Protein AF-A0A1B6C1A2-F1 (afdb_monomer_lite)

Sequence (100 aa):
MKTIKKILTTVLINFSVIQNIASEINPQPDDVLFGAYDNLNHNITHLCTRNCIQGEPPKICYYKFVLENYHVLGRACGNCPNVRSDCDANQCVTADGVPK

Organism: NCBI:txid38151

pLDDT: mean 72.82, std 16.6, range [38.94, 94.81]

Secondary structure (DSSP, 8-state):
--HHHHHHHHHHHHHSS---------PPP---TT-GGG-TT---TT-------TTPPPPP-----------TT-GGGTTTTTSGGGGGSTT---------

Foldseek 3Di:
DPPVVVVVVVVVVVVVVPPDPPPVQDADDPPVPVVCLQDQPDDDPQRLHHDDDPPDDHDDHHHDDDDDDDDACPPQQPPPPVDPVSCVGPPHHHPPPDDD

Structure (mmCIF, N/CA/C/O backbone):
data_AF-A0A1B6C1A2-F1
#
_entry.id   AF-A0A1B6C1A2-F1
#
loop_
_atom_site.group_PDB
_atom_site.id
_atom_site.type_symbol
_atom_site.label_atom_id
_atom_site.label_alt_id
_atom_site.label_comp_id
_atom_site.label_asym_id
_atom_site.label_entity_id
_atom_site.label_seq_id
_atom_site.pdbx_PDB_ins_code
_atom_site.Cartn_x
_atom_site.Cartn_y
_atom_site.Cartn_z
_atom_site.occupancy
_atom_site.B_iso_or_equiv
_atom_site.auth_seq_id
_atom_site.auth_comp_id
_atom_site.auth_asym_id
_atom_site.auth_atom_id
_atom_site.pdbx_PDB_model_num
ATOM 1 N N . MET A 1 1 ? -7.145 42.831 51.040 1.00 45.84 1 MET A N 1
ATOM 2 C CA . MET A 1 1 ? -6.080 42.138 50.269 1.00 45.84 1 MET A CA 1
ATOM 3 C C . MET A 1 1 ? -6.357 40.651 49.954 1.00 45.84 1 MET A C 1
ATOM 5 O O . MET A 1 1 ? -5.449 39.959 49.515 1.00 45.84 1 MET A O 1
ATOM 9 N N . LYS A 1 2 ? -7.588 40.128 50.130 1.00 42.19 2 LYS A N 1
ATOM 10 C CA . LYS A 1 2 ? -7.929 38.711 49.848 1.00 42.19 2 LYS A CA 1
ATOM 11 C C . LYS A 1 2 ? -8.625 38.483 48.493 1.00 42.19 2 LYS A C 1
ATOM 13 O O . LYS A 1 2 ? -8.693 37.351 48.032 1.00 42.19 2 LYS A O 1
ATOM 18 N N . THR A 1 3 ? -9.095 39.544 47.837 1.00 42.34 3 THR A N 1
ATOM 19 C CA . THR A 1 3 ? -9.878 39.460 46.590 1.00 42.34 3 THR A CA 1
ATOM 20 C C . THR A 1 3 ? -8.999 39.361 45.334 1.00 42.34 3 THR A C 1
ATOM 22 O O . THR A 1 3 ? -9.329 38.622 44.416 1.00 42.34 3 THR A O 1
ATOM 25 N N . ILE A 1 4 ? -7.823 40.004 45.328 1.00 46.44 4 ILE A N 1
ATOM 26 C CA . ILE A 1 4 ? -6.874 39.994 44.193 1.00 46.44 4 ILE A CA 1
ATOM 27 C C . ILE A 1 4 ? -6.230 38.607 44.007 1.00 46.44 4 ILE A C 1
ATOM 29 O O . ILE A 1 4 ? -6.038 38.154 42.883 1.00 46.44 4 ILE A O 1
ATOM 33 N N . LYS A 1 5 ? -5.972 37.882 45.108 1.00 38.94 5 LYS A N 1
ATOM 34 C CA . LYS A 1 5 ? -5.363 36.542 45.071 1.00 38.94 5 LYS A CA 1
ATOM 35 C C . LYS A 1 5 ? -6.288 35.494 44.436 1.00 38.94 5 LYS A C 1
ATOM 37 O O . LYS A 1 5 ? -5.787 34.622 43.743 1.00 38.94 5 LYS A O 1
ATOM 42 N N . LYS A 1 6 ? -7.614 35.627 44.616 1.00 42.22 6 LYS A N 1
ATOM 43 C CA . LYS A 1 6 ? -8.622 34.770 43.964 1.00 42.22 6 LYS A CA 1
ATOM 44 C C . LYS A 1 6 ? -8.669 35.001 42.453 1.00 42.22 6 LYS A C 1
ATOM 46 O O . LYS A 1 6 ? -8.666 34.029 41.713 1.00 42.22 6 LYS A O 1
ATOM 51 N N . ILE A 1 7 ? -8.646 36.261 42.008 1.00 43.56 7 ILE A N 1
ATOM 52 C CA . ILE A 1 7 ? -8.678 36.613 40.577 1.00 43.56 7 ILE A CA 1
ATOM 53 C C . ILE A 1 7 ? -7.410 36.110 39.868 1.00 43.56 7 ILE A C 1
ATOM 55 O O . ILE A 1 7 ? -7.505 35.536 38.789 1.00 43.56 7 ILE A O 1
ATOM 59 N N . LEU A 1 8 ? -6.239 36.226 40.508 1.00 42.31 8 LEU A N 1
ATOM 60 C CA . LEU A 1 8 ? -4.977 35.732 39.946 1.00 42.31 8 LEU A CA 1
ATOM 61 C C . LEU A 1 8 ? -4.924 34.195 39.858 1.00 42.31 8 LEU A C 1
ATOM 63 O O . LEU A 1 8 ? -4.393 33.658 38.890 1.00 42.31 8 LEU A O 1
ATOM 67 N N . THR A 1 9 ? -5.520 33.475 40.819 1.00 52.75 9 THR A N 1
ATOM 68 C CA . THR A 1 9 ? -5.626 32.008 40.734 1.00 52.75 9 THR A CA 1
ATOM 69 C C . THR A 1 9 ? -6.609 31.538 39.667 1.00 52.75 9 THR A C 1
ATOM 71 O O . THR A 1 9 ? -6.346 30.516 39.050 1.00 52.75 9 THR A O 1
ATOM 74 N N . THR A 1 10 ? -7.695 32.264 39.382 1.00 51.94 10 THR A N 1
ATOM 75 C CA . THR A 1 10 ? -8.653 31.840 38.343 1.00 51.94 10 THR A CA 1
ATOM 76 C C . THR A 1 10 ? -8.090 32.000 36.924 1.00 51.94 10 THR A C 1
ATOM 78 O O . THR A 1 10 ? -8.446 31.234 36.035 1.00 51.94 10 THR A O 1
ATOM 81 N N . VAL A 1 11 ? -7.179 32.956 36.700 1.00 50.16 11 VAL A N 1
ATOM 82 C CA . VAL A 1 11 ? -6.586 33.213 35.371 1.00 50.16 11 VAL A CA 1
ATOM 83 C C . VAL A 1 11 ? -5.524 32.167 34.987 1.00 50.16 11 VAL A C 1
ATOM 85 O O . VAL A 1 11 ? -5.429 31.801 33.819 1.00 50.16 11 VAL A O 1
ATOM 88 N N . LEU A 1 12 ? -4.777 31.613 35.950 1.00 52.44 12 LEU A N 1
ATOM 89 C CA . LEU A 1 12 ? -3.744 30.593 35.685 1.00 52.44 12 LEU A CA 1
ATOM 90 C C . LEU A 1 12 ? -4.314 29.203 35.347 1.00 52.44 12 LEU A C 1
ATOM 92 O O . LEU A 1 12 ? -3.660 28.423 34.653 1.00 52.44 12 LEU A O 1
ATOM 96 N N . ILE A 1 13 ? -5.535 28.897 35.797 1.00 51.94 13 ILE A N 1
ATOM 97 C CA . ILE A 1 13 ? -6.167 27.585 35.574 1.00 51.94 13 ILE A CA 1
ATOM 98 C C . ILE A 1 13 ? -6.710 27.467 34.137 1.00 51.94 13 ILE A C 1
ATOM 100 O O . ILE A 1 13 ? -6.802 26.366 33.610 1.00 51.94 13 ILE A O 1
ATOM 104 N N . ASN A 1 14 ? -6.990 28.582 33.450 1.00 52.22 14 ASN A N 1
ATOM 105 C CA . ASN A 1 14 ? -7.467 28.545 32.060 1.00 52.22 14 ASN A CA 1
ATOM 106 C C . ASN A 1 14 ? -6.341 28.490 31.013 1.00 52.22 14 ASN A C 1
ATOM 108 O O . ASN A 1 14 ? -6.596 28.095 29.880 1.00 52.22 14 ASN A O 1
ATOM 112 N N . PHE A 1 15 ? -5.098 28.841 31.364 1.00 49.94 15 PHE A N 1
ATOM 113 C CA . PHE A 1 15 ? -3.968 28.772 30.422 1.00 49.94 15 PHE A CA 1
ATOM 114 C C . PHE A 1 15 ? -3.329 27.377 30.343 1.00 49.94 15 PHE A C 1
ATOM 116 O O . PHE A 1 15 ? -2.673 27.052 29.359 1.00 49.94 15 PHE A O 1
ATOM 123 N N . SER A 1 16 ? -3.536 26.534 31.358 1.00 44.12 16 SER A N 1
ATOM 124 C CA . SER A 1 16 ? -2.989 25.171 31.413 1.00 44.12 16 SER A CA 1
ATOM 125 C C . SER A 1 16 ? -3.883 24.117 30.741 1.00 44.12 16 SER A C 1
ATOM 127 O O . SER A 1 16 ? -3.456 22.976 30.604 1.00 44.12 16 SER A O 1
ATOM 129 N N . VAL A 1 17 ? -5.085 24.483 30.272 1.00 50.75 17 VAL A N 1
ATOM 130 C CA . VAL A 1 17 ? -6.012 23.556 29.584 1.00 50.75 17 VAL A CA 1
ATOM 131 C C . VAL A 1 17 ? -5.804 23.523 28.065 1.00 50.75 17 VAL A C 1
ATOM 133 O O . VAL A 1 17 ? -6.271 22.604 27.404 1.00 50.75 17 VAL A O 1
ATOM 136 N N . ILE A 1 18 ? -5.020 24.438 27.489 1.00 52.53 18 ILE A N 1
ATOM 137 C CA . ILE A 1 18 ? -4.583 24.320 26.088 1.00 52.53 18 ILE A CA 1
ATOM 138 C C . ILE A 1 18 ? -3.225 23.606 26.056 1.00 52.53 18 ILE A C 1
ATOM 140 O O . ILE A 1 18 ? -2.242 24.089 25.502 1.00 52.53 18 ILE A O 1
ATOM 144 N N . GLN A 1 19 ? -3.146 22.444 26.707 1.00 53.81 19 GLN A N 1
ATOM 145 C CA . GLN A 1 19 ? -2.109 21.483 26.366 1.00 53.81 19 GLN A CA 1
ATOM 146 C C . GLN A 1 19 ? -2.528 20.852 25.046 1.00 53.81 19 GLN A C 1
ATOM 148 O O . GLN A 1 19 ? -3.545 20.170 24.966 1.00 53.81 19 GLN A O 1
ATOM 153 N N . ASN A 1 20 ? -1.754 21.170 24.011 1.00 53.16 20 ASN A N 1
ATOM 154 C CA . ASN A 1 20 ? -1.811 20.598 22.677 1.00 53.16 20 ASN A CA 1
ATOM 155 C C . ASN A 1 20 ? -2.183 19.108 22.719 1.00 53.16 20 ASN A C 1
ATOM 157 O O . ASN A 1 20 ? -1.325 18.252 22.913 1.00 53.16 20 ASN A O 1
ATOM 161 N N . ILE A 1 21 ? -3.452 18.792 22.468 1.00 52.47 21 ILE A N 1
ATOM 162 C CA . ILE A 1 21 ? -3.898 17.450 22.086 1.00 52.47 21 ILE A CA 1
ATOM 163 C C . ILE A 1 21 ? -3.549 17.208 20.613 1.00 52.47 21 ILE A C 1
ATOM 165 O O . ILE A 1 21 ? -4.390 16.843 19.802 1.00 52.47 21 ILE A O 1
ATOM 169 N N . ALA A 1 22 ? -2.287 17.420 20.247 1.00 55.19 22 ALA A N 1
ATOM 170 C CA . ALA A 1 22 ? -1.716 16.693 19.129 1.00 55.19 22 ALA A CA 1
ATOM 171 C C . ALA A 1 22 ? -1.273 15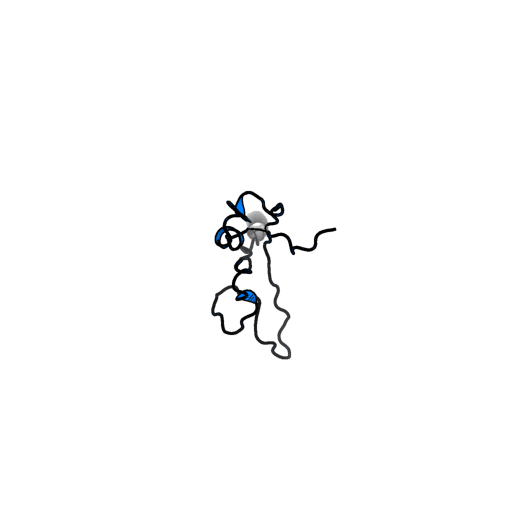.353 19.715 1.00 55.19 22 ALA A C 1
ATOM 173 O O . ALA A 1 22 ? -0.097 15.143 19.997 1.00 55.19 22 ALA A O 1
ATOM 174 N N . SER A 1 23 ? -2.242 14.470 19.987 1.00 58.44 23 SER A N 1
ATOM 175 C CA . SER A 1 23 ? -1.922 13.055 20.134 1.00 58.44 23 SER A CA 1
ATOM 176 C C . SER A 1 23 ? -1.181 12.679 18.862 1.00 58.44 23 SER A C 1
ATOM 178 O O . SER A 1 23 ? -1.741 12.831 17.776 1.00 58.44 23 SER A O 1
ATOM 180 N N . GLU A 1 24 ? 0.081 12.296 18.991 1.00 61.03 24 GLU A N 1
ATOM 181 C CA . GLU A 1 24 ? 0.911 11.848 17.885 1.00 61.03 24 GLU A CA 1
ATOM 182 C C . GLU A 1 24 ? 0.158 10.703 17.194 1.00 61.03 24 GLU A C 1
ATOM 184 O O . GLU A 1 24 ? 0.029 9.600 17.728 1.00 61.03 24 GLU A O 1
ATOM 189 N N . ILE A 1 25 ? -0.497 11.011 16.070 1.00 65.25 25 ILE A N 1
ATOM 190 C CA . ILE A 1 25 ? -1.305 10.044 15.336 1.00 65.25 25 ILE A CA 1
ATOM 191 C C . ILE A 1 25 ? -0.298 9.075 14.739 1.00 65.25 25 ILE A C 1
ATOM 193 O O . ILE A 1 25 ? 0.324 9.413 13.736 1.00 65.25 25 ILE A O 1
ATOM 197 N N . ASN A 1 26 ? -0.097 7.909 15.356 1.00 72.06 26 ASN A N 1
ATOM 198 C CA . ASN A 1 26 ? 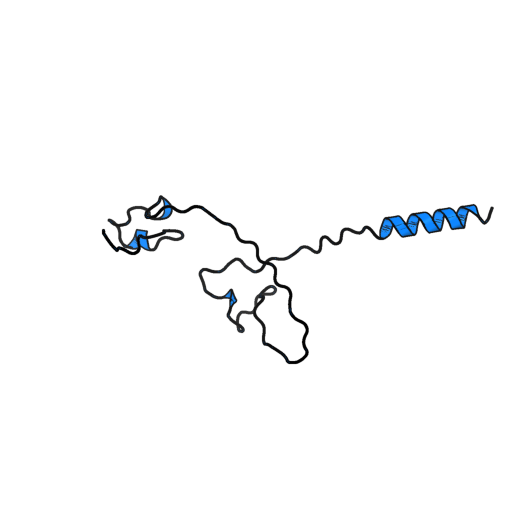0.801 6.921 14.780 1.00 72.06 26 ASN A CA 1
ATOM 199 C C . ASN A 1 26 ? 0.072 6.203 13.635 1.00 72.06 26 ASN A C 1
ATOM 201 O O . ASN A 1 26 ? -0.889 5.469 13.906 1.00 72.06 26 ASN A O 1
ATOM 205 N N . PRO A 1 27 ? 0.443 6.452 12.365 1.00 77.50 27 PRO A N 1
ATOM 206 C CA . PRO A 1 27 ? -0.239 5.833 11.245 1.00 77.50 27 PRO A CA 1
ATOM 207 C C . PRO A 1 27 ? -0.017 4.320 11.249 1.00 77.50 27 PRO A C 1
ATOM 209 O O . PRO A 1 27 ? 0.906 3.793 11.872 1.00 77.50 27 PRO A O 1
ATOM 212 N N . GLN A 1 28 ? -0.887 3.618 10.530 1.00 78.38 28 GLN A N 1
ATOM 213 C CA . GLN A 1 28 ? -0.660 2.216 10.201 1.00 78.38 28 GLN A CA 1
ATOM 214 C C . GLN A 1 28 ? 0.705 2.036 9.512 1.00 78.38 28 GLN A C 1
ATOM 216 O O . GLN A 1 28 ? 1.093 2.918 8.739 1.00 78.38 28 GLN A O 1
ATOM 221 N N . PRO A 1 29 ? 1.423 0.925 9.769 1.00 75.00 29 PRO A N 1
ATOM 222 C CA . PRO A 1 29 ? 2.631 0.593 9.015 1.00 75.00 29 PRO A CA 1
ATOM 223 C C . PRO A 1 29 ? 2.314 0.538 7.511 1.00 75.00 29 PRO A C 1
ATOM 225 O O . PRO A 1 29 ? 1.245 0.065 7.124 1.00 75.00 29 PRO A O 1
ATOM 228 N N . ASP A 1 30 ? 3.224 1.037 6.672 1.00 64.69 30 ASP A N 1
ATOM 229 C CA . ASP A 1 30 ? 3.007 1.253 5.231 1.00 64.69 30 ASP A CA 1
ATOM 230 C C . ASP A 1 30 ? 3.250 0.009 4.364 1.00 64.69 30 ASP A C 1
ATOM 232 O O . ASP A 1 30 ? 3.495 0.102 3.162 1.00 64.69 30 ASP A O 1
ATOM 236 N N . ASP A 1 31 ? 3.154 -1.175 4.958 1.00 65.38 31 ASP A N 1
ATOM 237 C CA . ASP A 1 31 ? 3.517 -2.405 4.279 1.00 65.38 31 ASP A CA 1
ATOM 238 C C . ASP A 1 31 ? 2.328 -3.038 3.546 1.00 65.38 31 ASP A C 1
ATOM 240 O O . ASP A 1 31 ? 1.721 -4.023 3.980 1.00 65.38 31 ASP A O 1
ATOM 244 N N . VAL A 1 32 ? 1.975 -2.433 2.410 1.00 61.09 32 VAL A N 1
ATOM 245 C CA . VAL A 1 32 ? 0.962 -2.976 1.492 1.00 61.09 32 VAL A CA 1
ATOM 246 C C . VAL A 1 32 ? 1.533 -4.135 0.664 1.00 61.09 32 VAL A C 1
ATOM 248 O O . VAL A 1 32 ? 0.788 -5.015 0.236 1.00 61.09 32 VAL A O 1
ATOM 251 N N . LEU A 1 33 ? 2.855 -4.165 0.455 1.00 55.34 33 LEU A N 1
ATOM 252 C CA . LEU A 1 33 ? 3.521 -5.101 -0.456 1.00 55.34 33 LEU A CA 1
ATOM 253 C C . LEU A 1 33 ? 3.518 -6.542 0.060 1.00 55.34 33 LEU A C 1
ATOM 255 O O . LEU A 1 33 ? 3.464 -7.469 -0.746 1.00 55.34 33 LEU A O 1
ATOM 259 N N . PHE A 1 34 ? 3.519 -6.747 1.379 1.00 61.34 34 PHE A N 1
ATOM 260 C CA . PHE A 1 34 ? 3.485 -8.090 1.964 1.00 61.34 34 PHE A CA 1
ATOM 261 C C . PHE A 1 34 ? 2.077 -8.561 2.372 1.00 61.34 34 PHE A C 1
ATOM 263 O O . PHE A 1 34 ? 1.931 -9.673 2.883 1.00 61.34 34 PHE A O 1
ATOM 270 N N . GLY A 1 35 ? 1.028 -7.747 2.169 1.00 61.78 35 GLY A N 1
ATOM 271 C CA . GLY A 1 35 ? -0.347 -8.094 2.568 1.00 61.78 35 GLY A CA 1
ATOM 272 C C . GLY A 1 35 ? -0.521 -8.296 4.082 1.00 61.78 35 GLY A C 1
ATOM 273 O O . GLY A 1 35 ? -1.517 -8.856 4.537 1.00 61.78 35 GLY A O 1
ATOM 274 N N . ALA A 1 36 ? 0.463 -7.871 4.880 1.00 65.12 36 ALA A N 1
ATOM 275 C CA . ALA A 1 36 ? 0.520 -8.126 6.316 1.00 65.12 36 ALA A CA 1
ATOM 276 C C . ALA A 1 36 ? -0.499 -7.293 7.113 1.00 65.12 36 ALA A C 1
ATOM 278 O O . ALA A 1 36 ? -0.787 -7.617 8.265 1.00 65.12 36 ALA A O 1
ATOM 279 N N . TYR A 1 37 ? -1.076 -6.256 6.500 1.00 67.12 37 TYR A N 1
ATOM 280 C CA . TYR A 1 37 ? -2.033 -5.351 7.134 1.00 67.12 37 TYR A CA 1
ATOM 281 C C . TYR A 1 37 ? -3.352 -6.037 7.545 1.00 67.12 37 TYR A C 1
ATOM 283 O O . TYR A 1 37 ? -3.934 -5.643 8.554 1.00 67.12 37 TYR A O 1
ATOM 291 N N . ASP A 1 38 ? -3.780 -7.099 6.850 1.00 71.19 38 ASP A N 1
ATOM 292 C CA . ASP A 1 38 ? -5.010 -7.864 7.149 1.00 71.19 38 ASP A CA 1
ATOM 293 C C . ASP A 1 38 ? -4.764 -9.112 8.019 1.00 71.19 38 ASP A C 1
ATOM 295 O O . ASP A 1 38 ? -5.687 -9.860 8.355 1.00 71.19 38 ASP A O 1
ATOM 299 N N . ASN A 1 39 ? -3.513 -9.376 8.401 1.00 76.81 39 ASN A N 1
ATOM 300 C CA . ASN A 1 39 ? -3.162 -10.596 9.114 1.00 76.81 39 ASN A CA 1
ATOM 301 C C . ASN A 1 39 ? -3.337 -10.434 10.633 1.00 76.81 39 ASN A C 1
ATOM 303 O O . ASN A 1 39 ? -2.536 -9.789 11.305 1.00 76.81 39 ASN A O 1
ATOM 307 N N . LEU A 1 40 ? -4.344 -11.111 11.194 1.00 77.19 40 LEU A N 1
ATOM 308 C CA . LEU A 1 40 ? -4.622 -11.135 12.638 1.00 77.19 40 LEU A CA 1
ATOM 309 C C . LEU A 1 40 ? -3.481 -11.711 13.495 1.00 77.19 40 LEU A C 1
ATOM 311 O O . LEU A 1 40 ? -3.416 -11.430 14.689 1.00 77.19 40 LEU A O 1
ATOM 315 N N . ASN A 1 41 ? -2.588 -12.508 12.907 1.00 77.88 41 ASN A N 1
ATOM 316 C CA . ASN A 1 41 ? -1.451 -13.118 13.600 1.00 77.88 41 ASN A CA 1
ATOM 317 C C . ASN A 1 41 ? -0.197 -12.228 13.579 1.00 77.88 41 ASN A C 1
ATOM 319 O O . ASN A 1 41 ? 0.846 -12.619 14.104 1.00 77.88 41 ASN A O 1
ATOM 323 N N . HIS A 1 42 ? -0.268 -11.049 12.957 1.00 75.19 42 HIS A N 1
ATOM 324 C CA . HIS A 1 42 ? 0.868 -10.152 12.817 1.00 75.19 42 HIS A CA 1
ATOM 325 C C . HIS A 1 42 ? 0.969 -9.208 14.026 1.00 75.19 42 HIS A C 1
ATOM 327 O O . HIS A 1 42 ? 0.207 -8.254 14.170 1.00 75.19 42 HIS A O 1
ATOM 333 N N . ASN A 1 43 ? 1.914 -9.492 14.926 1.00 68.56 43 ASN A N 1
ATOM 334 C CA . ASN A 1 43 ? 2.058 -8.789 16.203 1.00 68.56 43 ASN A CA 1
ATOM 335 C C . ASN A 1 43 ? 2.862 -7.480 16.062 1.00 68.56 43 ASN A C 1
ATOM 337 O O . ASN A 1 43 ? 4.007 -7.394 16.504 1.00 68.56 43 ASN A O 1
ATOM 341 N N . ILE A 1 44 ? 2.264 -6.467 15.425 1.00 72.38 44 ILE A N 1
ATOM 342 C CA . ILE A 1 44 ? 2.797 -5.097 15.365 1.00 72.38 44 ILE A CA 1
ATOM 343 C C . ILE A 1 44 ? 1.890 -4.156 16.163 1.00 72.38 44 ILE A C 1
ATOM 345 O O . ILE A 1 44 ? 0.673 -4.147 15.990 1.00 72.38 44 ILE A O 1
ATOM 349 N N . THR A 1 45 ? 2.506 -3.292 16.975 1.00 66.38 45 THR A N 1
ATOM 350 C CA . THR A 1 45 ? 1.892 -2.355 17.940 1.00 66.38 45 THR A CA 1
ATOM 351 C C . THR A 1 45 ? 0.876 -1.360 17.344 1.00 66.38 45 THR A C 1
ATOM 353 O O . THR A 1 45 ? 0.204 -0.643 18.081 1.00 66.38 45 THR A O 1
ATOM 356 N N . HIS A 1 46 ? 0.701 -1.325 16.020 1.00 71.69 46 HIS A N 1
ATOM 357 C CA . HIS A 1 46 ? -0.132 -0.341 15.325 1.00 71.69 46 HIS A CA 1
ATOM 358 C C . HIS A 1 46 ? -1.078 -0.925 14.284 1.00 71.69 46 HIS A C 1
ATOM 360 O O . HIS A 1 46 ? -1.698 -0.136 13.591 1.00 71.69 46 HIS A O 1
ATOM 366 N N . LEU A 1 47 ? -1.250 -2.246 14.188 1.00 78.25 47 LEU A N 1
ATOM 367 C CA . LEU A 1 47 ? -2.148 -2.843 13.195 1.00 78.25 47 LEU A CA 1
ATOM 368 C C . LEU A 1 47 ? -3.620 -2.481 13.461 1.00 78.25 47 LEU A C 1
ATOM 370 O O . LEU A 1 47 ? -4.086 -2.512 14.603 1.00 78.25 47 LEU A O 1
ATOM 374 N N . CYS A 1 48 ? -4.372 -2.139 12.417 1.00 81.44 48 CYS A N 1
ATOM 375 C CA . CYS A 1 48 ? -5.792 -1.804 12.493 1.00 81.44 48 CYS A CA 1
ATOM 376 C C . CYS A 1 48 ? -6.602 -3.078 12.712 1.00 81.44 48 CYS A C 1
ATOM 378 O O . CYS A 1 48 ? -7.476 -3.113 13.585 1.00 81.44 48 CYS A O 1
ATOM 380 N N . THR A 1 49 ? -6.233 -4.117 11.965 1.00 82.81 49 THR A N 1
ATOM 381 C CA . THR A 1 49 ? -6.841 -5.440 11.968 1.00 82.81 49 THR A CA 1
ATOM 382 C C . THR A 1 49 ? -6.825 -6.045 13.362 1.00 82.81 49 THR A C 1
ATOM 384 O O . THR A 1 49 ? -5.803 -6.095 14.044 1.00 82.81 49 THR A O 1
ATOM 387 N N . ARG A 1 50 ? -8.011 -6.449 13.812 1.00 84.00 50 ARG A N 1
ATOM 388 C CA . ARG A 1 50 ? -8.265 -7.031 15.128 1.00 84.00 50 ARG A CA 1
ATOM 389 C C . ARG A 1 50 ? -9.474 -7.949 15.048 1.00 84.00 50 ARG A C 1
ATOM 391 O O . ARG A 1 50 ? -10.284 -7.825 14.132 1.00 84.00 50 ARG A O 1
ATOM 398 N N . ASN A 1 51 ? -9.624 -8.822 16.038 1.00 85.50 51 ASN A N 1
ATOM 399 C CA . ASN A 1 51 ? -10.807 -9.663 16.123 1.00 85.50 51 ASN A CA 1
ATOM 400 C C . ASN A 1 51 ? -12.058 -8.822 16.442 1.00 85.50 51 ASN A C 1
ATOM 402 O O . ASN A 1 51 ? -11.994 -7.879 17.235 1.00 85.50 51 ASN A O 1
ATOM 406 N N . CYS A 1 52 ? -13.192 -9.169 15.839 1.00 86.94 52 CYS A N 1
ATOM 407 C CA . CYS A 1 52 ? -14.466 -8.502 16.097 1.00 86.94 52 CYS A CA 1
ATOM 408 C C . CYS A 1 52 ? -15.118 -9.104 17.344 1.00 86.94 52 CYS A C 1
ATOM 410 O O . CYS A 1 52 ? -15.467 -10.283 17.349 1.00 86.94 52 CYS A O 1
ATOM 412 N N . ILE A 1 53 ? -15.311 -8.298 18.388 1.00 91.62 53 ILE A N 1
ATOM 413 C CA . ILE A 1 53 ? -15.942 -8.735 19.638 1.00 91.62 53 ILE A CA 1
ATOM 414 C C . ILE A 1 53 ? -17.272 -8.000 19.802 1.00 91.62 53 ILE A C 1
ATOM 416 O O . ILE A 1 53 ? -17.361 -6.781 19.644 1.00 91.62 53 ILE A O 1
ATOM 420 N N . GLN A 1 54 ? -18.329 -8.756 20.095 1.00 94.81 54 GLN A N 1
ATOM 421 C CA . GLN A 1 54 ? -19.671 -8.205 20.246 1.00 94.81 54 GLN A CA 1
ATOM 422 C C . GLN A 1 54 ? -19.719 -7.203 21.409 1.00 94.81 54 GLN A C 1
ATOM 424 O O . GLN A 1 54 ? -19.317 -7.517 22.525 1.00 94.81 54 GLN A O 1
ATOM 429 N N . GLY A 1 55 ? -20.247 -6.006 21.146 1.00 93.44 55 GLY A N 1
ATOM 430 C CA . GLY A 1 55 ? -20.385 -4.943 22.146 1.00 93.44 55 GLY A CA 1
ATOM 431 C C . GLY A 1 55 ? -19.146 -4.062 22.321 1.00 93.44 55 GLY A C 1
ATOM 432 O O . GLY A 1 55 ? -19.228 -3.055 23.020 1.00 93.44 55 GLY A O 1
ATOM 433 N N . GLU A 1 56 ? -18.024 -4.380 21.669 1.00 93.00 56 GLU A N 1
ATOM 434 C CA . GLU A 1 56 ? -16.874 -3.481 21.667 1.00 93.00 56 GLU A CA 1
ATOM 435 C C . GLU A 1 56 ? -17.099 -2.258 20.767 1.00 93.00 56 GLU A C 1
ATOM 437 O O . GLU A 1 56 ? -17.718 -2.366 19.702 1.00 93.00 56 GLU A O 1
ATOM 442 N N . PRO A 1 57 ? -16.562 -1.086 21.151 1.00 90.12 57 PRO A N 1
ATOM 443 C CA . PRO A 1 57 ? -16.632 0.098 20.313 1.00 90.12 57 PRO A CA 1
ATOM 444 C C . PRO A 1 57 ? -15.844 -0.096 19.004 1.00 90.12 57 PRO A C 1
ATOM 446 O O . PRO A 1 57 ? -14.848 -0.833 18.971 1.00 90.12 57 PRO A O 1
ATOM 449 N N . PRO A 1 58 ? -16.235 0.597 17.918 1.00 86.88 58 PRO A N 1
ATOM 450 C CA . PRO A 1 58 ? -15.429 0.677 16.707 1.00 86.88 58 PRO A CA 1
ATOM 451 C C . PRO A 1 58 ? -14.030 1.230 17.005 1.00 86.88 58 PRO A C 1
ATOM 453 O O . PRO A 1 58 ? -13.861 2.116 17.842 1.00 86.88 58 PRO A O 1
ATOM 456 N N . LYS A 1 59 ? -13.021 0.725 16.291 1.00 83.44 59 LYS A N 1
ATOM 457 C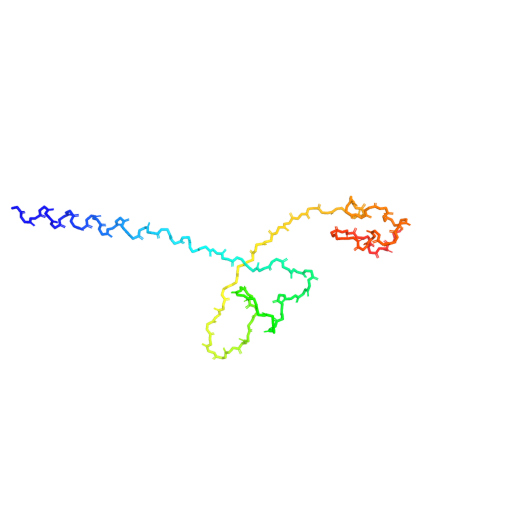 CA . LYS A 1 59 ? -11.648 1.232 16.381 1.00 83.44 59 LYS A CA 1
ATOM 458 C C . LYS A 1 59 ? -11.440 2.253 15.273 1.00 83.44 59 LYS A C 1
ATOM 460 O O . LYS A 1 59 ? -11.805 1.996 14.130 1.00 83.44 59 LYS A O 1
ATOM 465 N N . ILE A 1 60 ? -10.843 3.389 15.613 1.00 84.44 60 ILE A N 1
ATOM 466 C CA . ILE A 1 60 ? -10.440 4.402 14.637 1.00 84.44 60 ILE A CA 1
ATOM 467 C C . ILE A 1 60 ? -9.025 4.064 14.169 1.00 84.44 60 ILE A C 1
ATOM 469 O O . ILE A 1 60 ? -8.132 3.868 14.993 1.00 84.44 60 ILE A O 1
ATOM 473 N N . CYS A 1 61 ? -8.832 3.986 12.854 1.00 84.06 61 CYS A N 1
ATOM 474 C CA . CYS A 1 61 ? -7.547 3.679 12.234 1.00 84.06 61 CYS A CA 1
ATOM 475 C C . CYS A 1 61 ? -7.105 4.834 11.340 1.00 84.06 61 CYS A C 1
ATOM 477 O O . CYS A 1 61 ? -7.911 5.397 10.599 1.00 84.06 61 CYS A O 1
ATOM 479 N N . TYR A 1 62 ? -5.820 5.169 11.410 1.00 82.81 62 TYR A N 1
ATOM 480 C CA . TYR A 1 62 ? -5.242 6.299 10.695 1.00 82.81 62 TYR A CA 1
ATOM 481 C C . TYR A 1 62 ? -4.270 5.813 9.636 1.00 82.81 62 TYR A C 1
ATOM 483 O O . TYR A 1 62 ? -3.273 5.168 9.951 1.00 82.81 62 TYR A O 1
ATOM 491 N N . TYR A 1 63 ? -4.548 6.162 8.388 1.00 80.31 63 TYR A N 1
ATOM 492 C CA . TYR A 1 63 ? -3.724 5.795 7.248 1.00 80.31 63 TYR A CA 1
ATOM 493 C C . TYR A 1 63 ? -3.058 7.040 6.683 1.00 80.31 63 TYR A C 1
ATOM 495 O O . TYR A 1 63 ? -3.690 8.091 6.559 1.00 80.31 63 TYR A O 1
ATOM 503 N N . LYS A 1 64 ? -1.782 6.913 6.325 1.00 81.06 64 LYS A N 1
ATOM 504 C CA . LYS A 1 64 ? -1.042 7.940 5.601 1.00 81.06 64 LYS A CA 1
ATOM 505 C C . LYS A 1 64 ? -0.611 7.350 4.269 1.00 81.06 64 LYS A C 1
ATOM 507 O O . LYS A 1 64 ? 0.302 6.538 4.223 1.00 81.06 64 LYS A O 1
ATOM 512 N N . PHE A 1 65 ? -1.281 7.765 3.204 1.00 78.94 65 PHE A N 1
ATOM 513 C CA . PHE A 1 65 ? -0.939 7.337 1.855 1.00 78.94 65 PHE A CA 1
ATOM 514 C C . PHE A 1 65 ? 0.007 8.344 1.211 1.00 78.94 65 PHE A C 1
ATOM 516 O O . PHE A 1 65 ? -0.209 9.555 1.299 1.00 78.94 65 PHE A O 1
ATOM 523 N N . VAL A 1 66 ? 1.039 7.833 0.548 1.00 79.31 66 VAL A N 1
ATOM 524 C CA . VAL A 1 66 ? 1.882 8.608 -0.360 1.00 79.31 66 VAL A CA 1
ATOM 525 C C . VAL A 1 66 ? 1.489 8.200 -1.773 1.00 79.31 66 VAL A C 1
ATOM 527 O O . VAL A 1 66 ? 1.596 7.031 -2.132 1.00 79.31 66 VAL A O 1
ATOM 530 N N . LEU A 1 67 ? 0.966 9.151 -2.548 1.00 83.06 67 LEU A N 1
ATOM 531 C CA . LEU A 1 67 ? 0.639 8.930 -3.953 1.00 83.06 67 LEU A CA 1
ATOM 532 C C . LEU A 1 67 ? 1.809 9.410 -4.801 1.00 83.06 67 LEU A C 1
ATOM 534 O O . LEU A 1 67 ? 2.182 10.582 -4.758 1.00 83.06 67 LEU A O 1
ATOM 538 N N . GLU A 1 68 ? 2.346 8.503 -5.600 1.00 80.69 68 GLU A N 1
ATOM 539 C CA . GLU A 1 68 ? 3.423 8.774 -6.540 1.00 80.69 68 GLU A CA 1
ATOM 540 C C . GLU A 1 68 ? 2.934 8.472 -7.956 1.00 80.69 68 GLU A C 1
ATOM 542 O O . GLU A 1 68 ? 2.273 7.461 -8.203 1.00 80.69 68 GLU A O 1
ATOM 547 N N . ASN A 1 69 ? 3.251 9.358 -8.899 1.00 83.56 69 ASN A N 1
ATOM 548 C CA . ASN A 1 69 ? 2.935 9.126 -10.302 1.00 83.56 69 ASN A CA 1
ATOM 549 C C . ASN A 1 69 ? 3.979 8.187 -10.906 1.00 83.56 69 ASN A C 1
ATOM 551 O O . ASN A 1 69 ? 5.139 8.566 -11.063 1.00 83.56 69 ASN A O 1
ATOM 555 N N . TYR A 1 70 ? 3.542 6.993 -11.298 1.00 84.06 70 TYR A N 1
ATOM 556 C CA . TYR A 1 70 ? 4.353 6.047 -12.056 1.00 84.06 70 TYR A CA 1
ATOM 557 C C . TYR A 1 70 ? 3.901 5.993 -13.511 1.00 84.06 70 TYR A C 1
ATOM 559 O O . TYR A 1 70 ? 2.711 6.001 -13.822 1.00 84.06 70 TYR A O 1
ATOM 567 N N . HIS A 1 71 ? 4.878 5.916 -14.409 1.00 88.00 71 HIS A N 1
ATOM 568 C CA . HIS A 1 71 ? 4.646 5.632 -15.817 1.00 88.00 71 HIS A CA 1
ATOM 569 C C . HIS A 1 71 ? 4.887 4.149 -16.089 1.00 88.00 71 HIS A C 1
ATOM 571 O O . HIS A 1 71 ? 5.812 3.551 -15.533 1.00 88.00 71 HIS A O 1
ATOM 577 N N . VAL A 1 72 ? 4.076 3.581 -16.981 1.00 89.75 72 VAL A N 1
ATOM 578 C CA . VAL A 1 72 ? 4.264 2.222 -17.498 1.00 89.75 72 VAL A CA 1
ATOM 579 C C . VAL A 1 72 ? 5.647 2.113 -18.137 1.00 89.75 72 VAL A C 1
ATOM 581 O O . VAL A 1 72 ? 6.014 2.972 -18.939 1.00 89.75 72 VAL A O 1
ATOM 584 N N . LEU A 1 73 ? 6.409 1.076 -17.769 1.00 90.06 73 LEU A N 1
ATOM 585 C CA . LEU A 1 73 ? 7.801 0.881 -18.204 1.00 90.06 73 LEU A CA 1
ATOM 586 C C . LEU A 1 73 ? 8.689 2.117 -17.960 1.00 90.06 73 LEU A C 1
ATOM 588 O O . LEU A 1 73 ? 9.579 2.440 -18.744 1.00 90.06 73 LEU A O 1
ATOM 592 N N . GLY A 1 74 ? 8.423 2.835 -16.866 1.00 88.81 74 GLY A N 1
ATOM 593 C CA . GLY A 1 74 ? 9.224 3.974 -16.441 1.00 88.81 74 GLY A CA 1
ATOM 594 C C . GLY A 1 74 ? 10.607 3.570 -15.923 1.00 88.81 74 GLY A C 1
ATOM 595 O O . GLY A 1 74 ? 11.016 2.412 -15.957 1.00 88.81 74 GLY A O 1
ATOM 596 N N . ARG A 1 75 ? 11.332 4.542 -15.361 1.00 91.44 75 ARG A N 1
ATOM 597 C CA . ARG A 1 75 ? 12.716 4.356 -14.888 1.00 91.44 75 ARG A CA 1
ATOM 598 C C . ARG A 1 75 ? 12.890 3.217 -13.871 1.00 91.44 75 ARG A C 1
ATOM 600 O O . ARG A 1 75 ? 13.949 2.600 -13.849 1.00 91.44 75 ARG A 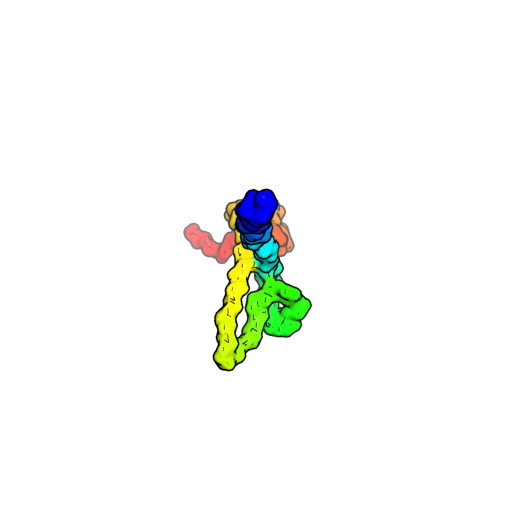O 1
ATOM 607 N N . ALA A 1 76 ? 11.874 2.941 -13.052 1.00 91.25 76 ALA A N 1
ATOM 608 C CA . ALA A 1 76 ? 11.899 1.849 -12.076 1.00 91.25 76 ALA A CA 1
ATOM 609 C C . ALA A 1 76 ? 12.008 0.455 -12.729 1.00 91.25 76 ALA A C 1
ATOM 611 O O . ALA A 1 76 ? 12.492 -0.474 -12.097 1.00 91.25 76 ALA A O 1
ATOM 612 N N . CYS A 1 77 ? 11.616 0.319 -14.000 1.00 92.25 77 CYS A N 1
ATOM 613 C CA . CYS A 1 77 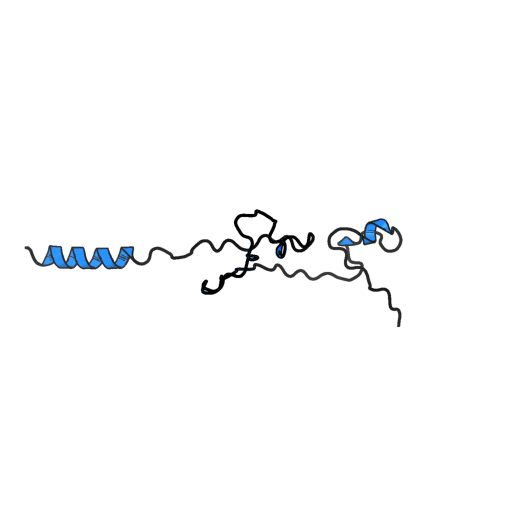? 11.601 -0.945 -14.736 1.00 92.25 77 CYS A CA 1
ATOM 614 C C . CYS A 1 77 ? 12.925 -1.293 -15.439 1.00 92.25 77 CYS A C 1
ATOM 616 O O . CYS A 1 77 ? 12.975 -2.279 -16.172 1.00 92.25 77 CYS A O 1
ATOM 618 N N . GLY A 1 78 ? 13.986 -0.492 -15.274 1.00 93.06 78 GLY A N 1
ATOM 619 C CA . GLY A 1 78 ? 15.306 -0.785 -15.843 1.00 93.06 78 GLY A CA 1
ATOM 620 C C . GLY A 1 78 ? 15.272 -1.046 -17.353 1.00 93.06 78 GLY A C 1
ATOM 621 O O . GLY A 1 78 ? 14.798 -0.208 -18.119 1.00 93.06 78 GLY A O 1
ATOM 622 N N . ASN A 1 79 ? 15.774 -2.211 -17.775 1.00 92.94 79 ASN A N 1
ATOM 623 C CA . ASN A 1 79 ? 15.781 -2.646 -19.174 1.00 92.94 79 ASN A CA 1
ATOM 624 C C . ASN A 1 79 ? 14.581 -3.535 -19.553 1.00 92.94 79 ASN A C 1
ATOM 626 O O . ASN A 1 79 ? 14.626 -4.212 -20.583 1.00 92.94 79 ASN A O 1
ATOM 630 N N . CYS A 1 80 ? 13.503 -3.560 -18.768 1.00 90.69 80 CYS A N 1
ATOM 631 C CA . CYS A 1 80 ? 12.254 -4.209 -19.168 1.00 90.69 80 CYS A CA 1
ATOM 632 C C . CYS A 1 80 ? 11.703 -3.562 -20.466 1.00 90.69 80 CYS A C 1
ATOM 634 O O . CYS A 1 80 ? 11.707 -2.335 -20.578 1.00 90.69 80 CYS A O 1
ATOM 636 N N . PRO A 1 81 ? 11.225 -4.335 -21.464 1.00 90.00 81 PRO A N 1
ATOM 637 C CA . PRO A 1 81 ? 10.988 -5.781 -21.438 1.00 90.00 81 PRO 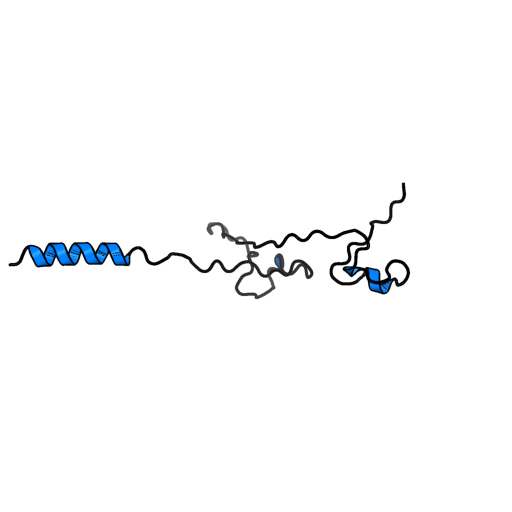A CA 1
ATOM 638 C C . PRO A 1 81 ? 12.175 -6.646 -21.893 1.00 90.00 81 PRO A C 1
ATOM 640 O O . PRO A 1 81 ? 12.063 -7.869 -21.886 1.00 90.00 81 PRO A O 1
ATOM 643 N N . ASN A 1 82 ? 13.303 -6.050 -22.290 1.00 91.94 82 ASN A N 1
ATOM 644 C CA . ASN A 1 82 ? 14.456 -6.787 -22.822 1.00 91.94 82 ASN A CA 1
ATOM 645 C C . ASN A 1 82 ? 15.125 -7.676 -21.762 1.00 91.94 82 ASN A C 1
ATOM 647 O O . ASN A 1 82 ? 15.635 -8.746 -22.086 1.00 91.94 82 ASN A O 1
ATOM 651 N N . VAL A 1 83 ? 15.107 -7.245 -20.497 1.00 93.44 83 VAL A N 1
ATOM 652 C CA . VAL A 1 83 ? 15.588 -8.023 -19.349 1.00 93.44 83 VAL A CA 1
ATOM 653 C C . VAL A 1 83 ? 14.401 -8.359 -18.454 1.00 93.44 83 VAL A C 1
ATOM 655 O O . VAL A 1 83 ? 13.875 -7.502 -17.749 1.00 93.44 83 VAL A O 1
ATOM 658 N N . ARG A 1 84 ? 13.953 -9.620 -18.490 1.00 89.19 84 ARG A N 1
ATOM 659 C CA . ARG A 1 84 ? 12.701 -10.036 -17.836 1.00 89.19 84 ARG A CA 1
ATOM 660 C C . ARG A 1 84 ? 12.707 -9.845 -16.318 1.00 89.19 84 ARG A C 1
ATOM 662 O O . ARG A 1 84 ? 11.652 -9.534 -15.774 1.00 89.19 84 ARG A O 1
ATOM 669 N N . SER A 1 85 ? 13.859 -10.010 -15.668 1.00 92.06 85 SER A N 1
ATOM 670 C CA . SER A 1 85 ? 14.014 -9.794 -14.224 1.00 92.06 85 SER A CA 1
ATOM 671 C C . SER A 1 85 ? 13.811 -8.336 -13.818 1.00 92.06 85 SER A C 1
ATOM 673 O O . SER A 1 85 ? 13.348 -8.076 -12.715 1.00 92.06 85 SER A O 1
ATOM 675 N N . ASP A 1 86 ? 14.106 -7.385 -14.709 1.00 92.44 86 ASP A N 1
ATOM 676 C CA . ASP A 1 86 ? 13.932 -5.955 -14.425 1.00 92.44 86 ASP A CA 1
ATOM 677 C C . ASP A 1 86 ? 12.447 -5.563 -14.405 1.00 92.44 86 ASP A C 1
ATOM 679 O O . ASP A 1 86 ? 12.067 -4.570 -13.792 1.00 92.44 86 ASP A O 1
ATOM 683 N N . CYS A 1 87 ? 11.583 -6.360 -15.040 1.00 90.06 87 CYS A N 1
ATOM 684 C CA . CYS A 1 87 ? 10.136 -6.167 -14.990 1.00 90.06 87 CYS A CA 1
ATOM 685 C C . CYS A 1 87 ? 9.539 -6.495 -13.610 1.00 90.06 87 CYS A C 1
ATOM 687 O O . CYS A 1 87 ? 8.438 -6.045 -13.310 1.00 90.06 87 CYS A O 1
ATOM 689 N N . ASP A 1 88 ? 10.256 -7.265 -12.787 1.00 89.94 88 ASP A N 1
ATOM 690 C CA . ASP A 1 88 ? 9.849 -7.620 -11.424 1.00 89.94 88 ASP A CA 1
ATOM 691 C C . ASP A 1 88 ? 10.540 -6.707 -10.385 1.00 89.94 88 ASP A C 1
ATOM 693 O O . ASP A 1 88 ? 10.515 -6.973 -9.183 1.00 89.94 88 ASP A O 1
ATOM 697 N N . ALA A 1 89 ? 11.184 -5.624 -10.846 1.00 88.69 89 ALA A N 1
ATOM 698 C CA . ALA A 1 89 ? 11.820 -4.641 -9.983 1.00 88.69 89 ALA A CA 1
ATOM 699 C C . ALA A 1 89 ? 10.789 -3.897 -9.123 1.00 88.69 89 ALA A C 1
ATOM 701 O O . ALA A 1 89 ? 9.667 -3.607 -9.551 1.00 88.69 89 ALA A O 1
ATOM 702 N N . ASN A 1 90 ? 11.201 -3.532 -7.907 1.00 85.62 90 ASN A N 1
ATOM 703 C CA . ASN A 1 90 ? 10.368 -2.751 -6.999 1.00 85.62 90 ASN A CA 1
ATOM 704 C C . ASN A 1 90 ? 9.868 -1.478 -7.688 1.00 85.62 90 ASN A C 1
ATOM 706 O O . ASN A 1 90 ? 10.635 -0.774 -8.344 1.00 85.62 90 ASN A O 1
ATOM 710 N N . GLN A 1 91 ? 8.583 -1.177 -7.496 1.00 84.75 91 GLN A N 1
ATOM 711 C CA . GLN A 1 91 ? 7.917 -0.001 -8.065 1.00 84.75 91 GLN A CA 1
ATOM 712 C C . GLN A 1 91 ? 7.840 0.015 -9.609 1.00 84.75 91 GLN A C 1
ATOM 714 O O . GLN A 1 91 ? 7.418 1.015 -10.192 1.00 84.75 91 GLN A O 1
ATOM 719 N N . CYS A 1 92 ? 8.206 -1.071 -10.302 1.00 88.31 92 CYS A N 1
ATOM 720 C CA . CYS A 1 92 ? 7.989 -1.177 -11.740 1.00 88.31 92 CYS A CA 1
ATOM 721 C C . CYS A 1 92 ? 6.506 -1.431 -12.048 1.00 88.31 92 CYS A C 1
ATOM 723 O O . CYS A 1 92 ? 5.938 -2.456 -11.675 1.00 88.31 92 CYS A O 1
ATOM 725 N N . VAL A 1 93 ? 5.884 -0.507 -12.783 1.00 89.88 93 VAL A N 1
ATOM 726 C CA . VAL A 1 93 ? 4.556 -0.711 -13.372 1.00 89.88 93 VAL A CA 1
ATOM 727 C C . VAL A 1 93 ? 4.746 -1.289 -14.771 1.00 89.88 93 VAL A C 1
ATOM 729 O O . VAL A 1 93 ? 5.081 -0.574 -15.720 1.00 89.88 93 VAL A O 1
ATOM 732 N N . THR A 1 94 ? 4.563 -2.600 -14.897 1.00 87.69 94 THR A N 1
ATOM 733 C CA . THR A 1 94 ? 4.553 -3.282 -16.194 1.00 87.69 94 THR A CA 1
ATOM 734 C C . THR A 1 94 ? 3.221 -3.040 -16.907 1.00 87.69 94 THR A C 1
ATOM 736 O O . THR A 1 94 ? 2.190 -2.817 -16.275 1.00 87.69 94 THR A O 1
ATOM 739 N N . ALA A 1 95 ? 3.234 -3.031 -18.242 1.00 79.75 95 ALA A N 1
ATOM 740 C CA . ALA A 1 95 ? 1.991 -3.034 -19.006 1.00 79.75 95 ALA A CA 1
ATOM 741 C C . ALA A 1 95 ? 1.321 -4.408 -18.853 1.00 79.75 95 ALA A C 1
ATOM 743 O O . ALA A 1 95 ? 1.997 -5.430 -18.959 1.00 79.75 95 ALA A O 1
ATOM 744 N N . ASP A 1 96 ? 0.001 -4.442 -18.692 1.00 66.50 96 ASP A N 1
ATOM 745 C CA . ASP A 1 96 ? -0.830 -5.657 -18.671 1.00 66.50 96 ASP A CA 1
ATOM 746 C C . ASP A 1 96 ? -0.910 -6.376 -20.034 1.00 66.50 96 ASP A C 1
ATOM 748 O O . ASP A 1 96 ? -1.579 -7.397 -20.175 1.00 66.50 96 ASP A O 1
ATOM 752 N N . GLY A 1 97 ? -0.173 -5.883 -21.035 1.00 62.03 97 GLY A N 1
ATOM 753 C CA . GLY A 1 97 ? 0.147 -6.632 -22.243 1.00 62.03 97 GLY A CA 1
ATOM 754 C C . GLY A 1 97 ? -1.032 -6.864 -23.183 1.00 62.03 97 GLY A C 1
ATOM 755 O O . GLY A 1 97 ? -0.996 -7.839 -23.931 1.00 62.03 97 GLY A O 1
ATOM 756 N N . VAL A 1 98 ? -2.049 -5.993 -23.199 1.00 60.44 98 VAL A N 1
ATOM 757 C CA . VAL A 1 98 ? -3.089 -6.031 -24.241 1.00 60.44 98 VAL A CA 1
ATOM 758 C C . VAL A 1 98 ? -2.782 -4.990 -25.328 1.00 60.44 98 VAL A C 1
ATOM 760 O O . VAL A 1 98 ? -3.042 -3.801 -25.133 1.00 60.44 98 VAL A O 1
ATOM 763 N N . PRO A 1 99 ? -2.208 -5.391 -26.477 1.00 55.38 99 PRO A N 1
ATOM 764 C CA . PRO A 1 99 ? -2.056 -4.498 -27.622 1.00 55.38 99 PRO A CA 1
ATOM 765 C C . PRO A 1 99 ? -3.428 -4.143 -28.227 1.00 55.38 99 PRO A C 1
ATOM 767 O O . PRO A 1 99 ? -4.333 -4.978 -28.248 1.00 55.38 99 PRO A O 1
ATOM 770 N N . LYS A 1 100 ? -3.571 -2.905 -28.718 1.00 47.16 100 LYS A N 1
ATOM 771 C CA . LYS A 1 100 ? -4.672 -2.492 -29.607 1.00 47.16 100 LYS A CA 1
ATOM 772 C C . LYS A 1 100 ? -4.348 -2.810 -31.059 1.00 47.16 100 LYS A C 1
ATOM 774 O O . LYS A 1 100 ? -3.162 -2.655 -31.427 1.00 47.16 100 LYS A O 1
#

Radius of gyration: 26.43 Å; chains: 1; bounding box: 36×55×80 Å